Protein AF-A0AAV4XWH7-F1 (afdb_monomer_lite)

Radius of gyration: 17.45 Å; chains: 1; bounding box: 36×41×38 Å

Organism: Caerostris extrusa (NCBI:txid172846)

Secondary structure (DSSP, 8-state):
-----S-HHHHTT----SSSGGGGGTS-GGGSBGGGTSSBS-TT-HHHHHHHHHHHTTSSTT-PPPTT-TTS----

Foldseek 3Di:
DDD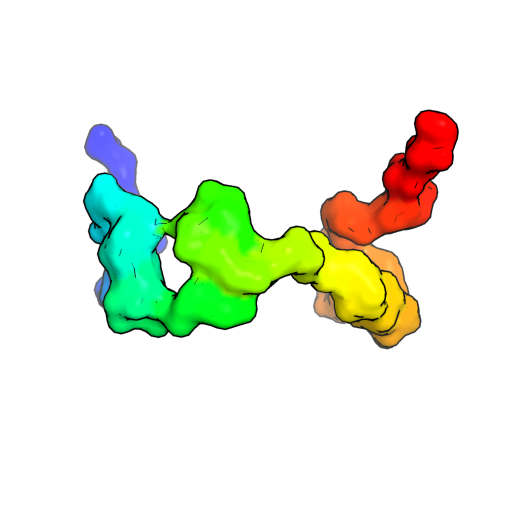DPAPPVCVVVDDDDPALVVVCVPDPLQLDDVVSVRDDPPNCVVVVVVVVCVVCPQDNVPDDGDPPPCVPPPDD

InterPro domains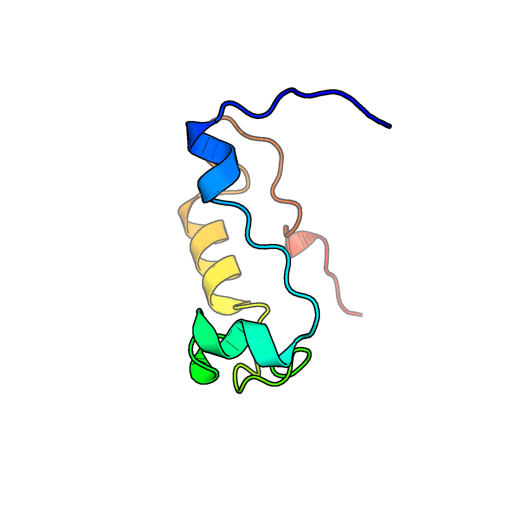:
  IPR036865 CRAL-TRIO lipid binding domain superfamily [G3DSA:3.40.525.10] (1-64)
  IPR036865 CRAL-TRIO lipid binding domain superfamily [SSF52087] (2-60)

pLDDT: mean 71.8, std 15.95, range [36.31, 92.94]

Sequence (76 aa):
MTKPILPDQFQKLFIFLSSTEELFNYLPRSIVPSEYGGYLEDYYMTDWLNKAHKQHQRFPKAGEPNFFDISSCSFN

Structure (mmCIF, N/CA/C/O backbone):
data_AF-A0AAV4XWH7-F1
#
_entry.id   AF-A0AAV4XWH7-F1
#
loop_
_atom_site.group_PDB
_atom_site.id
_atom_site.type_symbol
_atom_site.label_atom_id
_atom_site.label_alt_id
_atom_site.label_comp_id
_atom_site.label_asym_id
_atom_site.label_entity_id
_atom_site.label_seq_id
_atom_site.pdbx_PDB_ins_code
_atom_site.Cartn_x
_atom_site.Cartn_y
_atom_site.Cartn_z
_atom_site.occupancy
_atom_site.B_iso_or_equiv
_atom_site.auth_seq_id
_atom_site.auth_comp_id
_atom_site.auth_asym_id
_atom_site.auth_atom_id
_atom_site.pdbx_PDB_model_num
ATOM 1 N N . MET A 1 1 ? 5.730 16.294 22.217 1.00 47.38 1 MET A N 1
ATOM 2 C CA . MET A 1 1 ? 5.161 17.318 21.313 1.00 47.38 1 MET A CA 1
ATOM 3 C C . MET A 1 1 ? 6.244 17.746 20.327 1.00 47.38 1 MET A C 1
ATOM 5 O O . MET A 1 1 ? 7.115 18.519 20.699 1.00 47.38 1 MET A O 1
ATOM 9 N N . THR A 1 2 ? 6.249 17.206 19.107 1.00 47.62 2 THR A N 1
ATOM 10 C CA . THR A 1 2 ? 7.219 17.548 18.050 1.00 47.62 2 THR A CA 1
ATOM 11 C C . THR A 1 2 ? 6.492 18.125 16.833 1.00 47.62 2 THR A C 1
ATOM 13 O O . THR A 1 2 ? 5.835 17.403 16.100 1.00 47.62 2 THR A O 1
ATOM 16 N N . LYS A 1 3 ? 6.614 19.454 16.711 1.00 58.03 3 LYS A N 1
ATOM 17 C CA . LYS A 1 3 ? 6.695 20.349 15.535 1.00 58.03 3 LYS A CA 1
ATOM 18 C C . LYS A 1 3 ? 5.779 20.131 14.296 1.00 58.03 3 LYS A C 1
ATOM 20 O O . LYS A 1 3 ? 5.857 19.086 13.660 1.00 58.03 3 LYS A O 1
ATOM 25 N N . PRO A 1 4 ? 5.029 21.168 13.850 1.00 66.62 4 PRO A N 1
ATOM 26 C CA . PRO A 1 4 ? 4.247 21.144 12.614 1.00 66.62 4 PRO A CA 1
ATOM 27 C C . PRO A 1 4 ? 5.149 21.494 11.420 1.00 66.62 4 PRO A C 1
ATOM 29 O O . PRO A 1 4 ? 5.580 22.636 11.279 1.00 66.62 4 PRO A O 1
ATOM 32 N N . ILE A 1 5 ? 5.480 20.522 10.570 1.00 69.44 5 ILE A N 1
ATOM 33 C CA . ILE A 1 5 ? 6.192 20.778 9.298 1.00 69.44 5 ILE A CA 1
ATOM 34 C C . ILE A 1 5 ? 5.546 19.988 8.151 1.00 69.44 5 ILE A C 1
ATOM 36 O O . ILE A 1 5 ? 6.203 19.563 7.208 1.00 69.44 5 ILE A O 1
ATOM 40 N N . LEU A 1 6 ? 4.240 19.745 8.242 1.00 73.25 6 LEU A N 1
ATOM 41 C CA . LEU A 1 6 ? 3.478 19.097 7.183 1.00 73.25 6 LEU A CA 1
ATOM 42 C C . LEU A 1 6 ? 2.417 20.081 6.691 1.00 73.25 6 LEU A C 1
ATOM 44 O O . LEU A 1 6 ? 1.492 20.383 7.449 1.00 73.25 6 LEU A O 1
ATOM 48 N N . PRO A 1 7 ? 2.559 20.620 5.464 1.00 80.75 7 PRO A N 1
ATOM 49 C CA . PRO A 1 7 ? 1.563 21.519 4.895 1.00 80.75 7 PRO A CA 1
ATOM 50 C C . PRO A 1 7 ? 0.182 20.855 4.877 1.00 80.75 7 PRO A C 1
ATOM 52 O O . PRO A 1 7 ? 0.083 19.649 4.648 1.00 80.75 7 PRO A O 1
ATOM 55 N N . ASP A 1 8 ? -0.883 21.632 5.065 1.00 79.50 8 ASP A N 1
ATOM 56 C CA . ASP A 1 8 ? -2.254 21.116 5.230 1.00 79.50 8 ASP A CA 1
ATOM 57 C C . ASP A 1 8 ? -2.715 20.206 4.080 1.00 79.50 8 ASP A C 1
ATOM 59 O O . ASP A 1 8 ? -3.461 19.249 4.282 1.00 79.50 8 ASP A O 1
ATOM 63 N N . GLN A 1 9 ? -2.223 20.457 2.863 1.00 81.88 9 GLN A N 1
ATOM 64 C CA . GLN A 1 9 ? -2.487 19.610 1.696 1.00 81.88 9 GLN A CA 1
ATOM 65 C C . GLN A 1 9 ? -1.965 18.173 1.861 1.00 81.88 9 GLN A C 1
ATOM 67 O O . GLN A 1 9 ? -2.576 17.238 1.352 1.00 81.88 9 GLN A O 1
ATOM 72 N N . PHE A 1 10 ? -0.862 17.988 2.589 1.00 81.44 10 PHE A N 1
ATOM 73 C CA . PHE A 1 10 ? -0.264 16.680 2.840 1.00 81.44 10 PHE A CA 1
ATOM 74 C C . PHE A 1 10 ? -0.870 15.995 4.057 1.00 81.44 10 PHE A C 1
ATOM 76 O O . PHE A 1 10 ? -0.917 14.773 4.082 1.00 81.44 10 PHE A O 1
ATOM 83 N N . GLN A 1 11 ? -1.383 16.746 5.035 1.00 79.94 11 GLN A N 1
ATOM 84 C CA . GLN A 1 11 ? -2.032 16.154 6.212 1.00 79.94 11 GLN A CA 1
ATOM 85 C C . GLN A 1 11 ? -3.197 15.232 5.818 1.00 79.94 11 GLN A C 1
ATOM 87 O O . GLN A 1 11 ? -3.392 14.196 6.441 1.00 79.94 11 GLN A O 1
ATOM 92 N N . LYS A 1 12 ? -3.908 15.548 4.726 1.00 82.69 12 LYS A N 1
ATOM 93 C CA . LYS A 1 12 ? -5.009 14.731 4.183 1.00 82.69 12 LYS A CA 1
ATOM 94 C C . LYS A 1 12 ? -4.566 13.412 3.538 1.00 82.69 12 LYS A C 1
ATOM 96 O O . LYS A 1 12 ? -5.416 12.580 3.245 1.00 82.69 12 LYS A O 1
ATOM 101 N N . LEU A 1 13 ? -3.271 13.239 3.276 1.00 85.81 13 LEU A N 1
ATOM 102 C CA . LEU A 1 13 ? -2.719 12.021 2.676 1.00 85.81 13 LEU A CA 1
ATOM 103 C C . LEU A 1 13 ? -2.345 10.971 3.727 1.00 85.81 13 LEU A C 1
ATOM 105 O O . LEU A 1 13 ? -2.159 9.809 3.379 1.00 85.81 13 LEU A O 1
ATOM 109 N N . PHE A 1 14 ? -2.227 11.365 4.997 1.00 84.31 14 PHE A N 1
ATOM 110 C CA . PHE A 1 14 ? -1.897 10.447 6.081 1.00 84.31 14 PHE A CA 1
ATOM 111 C C . PHE A 1 14 ? -3.172 9.933 6.734 1.00 84.31 14 PHE A C 1
ATOM 113 O O . PHE A 1 14 ? -4.000 10.707 7.212 1.00 84.31 14 PHE A O 1
ATOM 120 N N . ILE A 1 15 ? -3.299 8.612 6.788 1.00 86.00 15 ILE A N 1
ATOM 121 C CA . ILE A 1 15 ? -4.372 7.928 7.502 1.00 86.00 15 ILE A CA 1
ATOM 122 C C . ILE A 1 15 ? -3.710 7.118 8.610 1.00 86.00 15 ILE A C 1
ATOM 124 O O . ILE A 1 15 ? -2.911 6.223 8.343 1.00 86.00 15 ILE A O 1
ATOM 128 N N . PHE A 1 16 ? -4.014 7.468 9.857 1.00 88.12 16 PHE A N 1
ATOM 129 C CA . PHE A 1 16 ? -3.555 6.726 11.025 1.00 88.12 16 PHE A CA 1
ATOM 130 C C . PHE A 1 16 ? -4.607 5.680 11.365 1.00 88.12 16 PHE A C 1
ATOM 132 O O . PHE A 1 16 ? -5.703 6.022 11.802 1.00 88.12 16 PHE A O 1
ATOM 139 N N . LEU A 1 17 ? -4.273 4.419 11.113 1.00 89.62 17 LEU A N 1
ATOM 140 C CA . LEU A 1 17 ? -5.149 3.285 11.380 1.00 89.62 17 LEU A CA 1
ATOM 141 C C . LEU A 1 17 ? -4.936 2.795 12.811 1.00 89.62 17 LEU A C 1
ATOM 143 O O . LEU A 1 17 ? -3.798 2.736 13.287 1.00 89.62 17 LEU A O 1
ATOM 147 N N . SER A 1 18 ? -6.027 2.437 13.484 1.00 88.94 18 SER A N 1
ATOM 148 C CA . SER A 1 18 ? -5.977 1.908 14.856 1.00 88.94 18 SER A CA 1
ATOM 149 C C . SER A 1 18 ? -5.802 0.389 14.883 1.00 88.94 18 SER A C 1
ATOM 151 O O . SER A 1 18 ? -5.336 -0.163 15.880 1.00 88.94 18 SER A O 1
ATOM 153 N N . SER A 1 19 ? -6.154 -0.293 13.789 1.00 89.38 19 SER A N 1
ATOM 154 C CA . SER A 1 19 ? -5.980 -1.735 13.613 1.00 89.38 19 SER A CA 1
ATOM 155 C C . SER A 1 19 ? -5.651 -2.089 12.159 1.00 89.38 19 SER A C 1
ATOM 157 O O . SER A 1 19 ? -5.866 -1.303 11.235 1.00 89.38 19 SER A O 1
ATOM 159 N N . THR A 1 20 ? -5.139 -3.299 11.940 1.00 85.19 20 THR A N 1
ATOM 160 C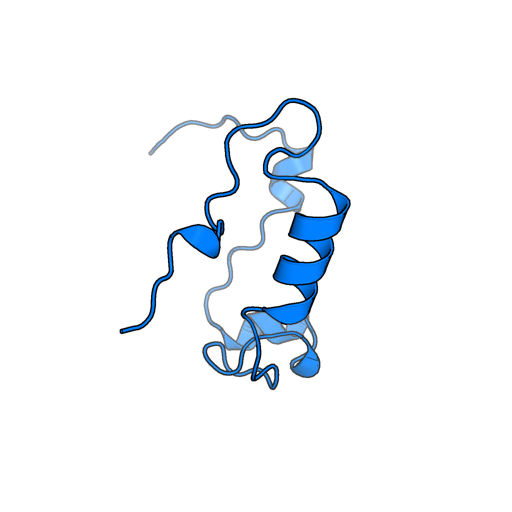 CA . THR A 1 20 ? -4.853 -3.824 10.595 1.00 85.19 20 THR A CA 1
ATOM 161 C C . THR A 1 20 ? -6.120 -4.105 9.790 1.00 85.19 20 THR A C 1
ATOM 163 O O . THR A 1 20 ? -6.085 -4.060 8.567 1.00 85.19 20 THR A O 1
ATOM 166 N N . GLU A 1 21 ? -7.256 -4.346 10.441 1.00 89.00 21 GLU A N 1
ATOM 167 C CA . GLU A 1 21 ? -8.533 -4.602 9.765 1.00 89.00 21 GLU A CA 1
ATOM 168 C C . GLU A 1 21 ? -9.035 -3.367 9.007 1.00 89.00 21 GLU A C 1
ATOM 170 O O . GLU A 1 21 ? -9.577 -3.492 7.908 1.00 89.00 21 GLU A O 1
ATOM 175 N N . GLU A 1 22 ? -8.788 -2.171 9.552 1.00 91.56 22 GLU A N 1
ATOM 176 C CA . GLU A 1 22 ? -9.154 -0.899 8.922 1.00 91.56 22 GLU A CA 1
ATOM 177 C C . GLU A 1 22 ? -8.400 -0.650 7.608 1.00 91.56 22 GLU A C 1
ATOM 179 O O . GLU A 1 22 ? -8.888 0.090 6.752 1.00 91.56 22 GLU A O 1
ATOM 184 N N . LEU A 1 23 ? -7.250 -1.305 7.401 1.00 90.88 23 LEU A N 1
ATOM 185 C CA . LEU A 1 23 ? -6.491 -1.236 6.150 1.00 90.88 23 LEU A CA 1
ATOM 186 C C . LEU A 1 23 ? -7.348 -1.666 4.954 1.00 90.88 23 LEU A C 1
ATOM 188 O O . LEU A 1 23 ? -7.247 -1.086 3.870 1.00 90.88 23 LEU A O 1
ATOM 192 N N . PHE A 1 24 ? -8.240 -2.638 5.167 1.00 91.69 24 PHE A N 1
ATOM 193 C CA . PHE A 1 24 ? -9.074 -3.205 4.111 1.00 91.69 24 PHE A CA 1
ATOM 194 C C . PHE A 1 24 ? -10.244 -2.315 3.689 1.00 91.69 24 PHE A C 1
ATOM 196 O O . PHE A 1 24 ? -10.883 -2.593 2.675 1.00 91.69 24 PHE A O 1
ATOM 203 N N . ASN A 1 25 ? -10.491 -1.218 4.410 1.00 92.94 25 ASN A N 1
ATOM 204 C CA . ASN A 1 25 ? -11.416 -0.174 3.967 1.00 92.94 25 ASN A CA 1
ATOM 205 C C . ASN A 1 25 ? -10.820 0.674 2.831 1.00 92.94 25 ASN A C 1
ATOM 207 O O . ASN A 1 25 ? -11.564 1.308 2.085 1.00 92.94 25 ASN A O 1
ATOM 211 N N . TYR A 1 26 ? -9.489 0.687 2.698 1.00 90.31 26 TYR A N 1
ATOM 212 C CA . TYR A 1 26 ? -8.765 1.502 1.720 1.00 90.31 26 TYR A CA 1
ATOM 213 C C . TYR A 1 26 ? -8.080 0.665 0.641 1.00 90.31 26 TYR A C 1
ATOM 215 O O . TYR A 1 26 ? -8.020 1.085 -0.515 1.00 90.31 26 TYR A O 1
ATOM 223 N N . LEU A 1 27 ? -7.565 -0.512 1.002 1.00 89.19 27 LEU A N 1
ATOM 224 C CA . LEU A 1 27 ? -6.824 -1.389 0.101 1.00 89.19 27 LEU A CA 1
ATOM 225 C C . LEU A 1 27 ? -7.481 -2.774 0.030 1.00 89.19 27 LEU A C 1
ATOM 227 O O . LEU A 1 27 ? -7.770 -3.370 1.065 1.00 89.19 27 LEU A O 1
ATOM 231 N N . PRO A 1 28 ? -7.691 -3.349 -1.165 1.00 91.38 28 PRO A N 1
ATOM 232 C CA . PRO A 1 28 ? -8.211 -4.706 -1.271 1.00 91.38 28 PRO A CA 1
ATOM 233 C C . PRO A 1 28 ? -7.214 -5.729 -0.706 1.00 91.38 28 PRO A C 1
ATOM 235 O O . PRO A 1 28 ? -6.006 -5.616 -0.904 1.00 91.38 28 PRO A O 1
ATOM 238 N N . ARG A 1 29 ? -7.718 -6.795 -0.066 1.00 90.06 29 ARG A N 1
ATOM 239 C CA . ARG A 1 29 ? -6.883 -7.861 0.531 1.00 90.06 29 ARG A CA 1
ATOM 240 C C . ARG A 1 29 ? -5.892 -8.493 -0.452 1.00 90.06 29 ARG A C 1
ATOM 242 O O . ARG A 1 29 ? -4.824 -8.917 -0.036 1.00 90.06 29 ARG A O 1
ATOM 249 N N . SER A 1 30 ? -6.219 -8.531 -1.743 1.00 87.25 30 SER A N 1
ATOM 250 C CA . SER A 1 30 ? -5.395 -9.150 -2.790 1.00 87.25 30 SER A CA 1
ATOM 251 C C . SER A 1 30 ? -4.039 -8.478 -3.019 1.00 87.25 30 SER A C 1
ATOM 253 O O . SER A 1 30 ? -3.153 -9.111 -3.579 1.00 87.25 30 SER A O 1
ATOM 255 N N . ILE A 1 31 ? -3.879 -7.209 -2.632 1.00 85.06 31 ILE A N 1
ATOM 256 C CA . ILE A 1 31 ? -2.621 -6.460 -2.808 1.00 85.06 31 ILE A CA 1
ATOM 257 C C . ILE A 1 31 ? -1.884 -6.228 -1.486 1.00 85.06 31 ILE A C 1
ATOM 259 O O . ILE A 1 31 ? -0.818 -5.620 -1.472 1.00 85.06 31 ILE A O 1
ATOM 263 N N . VAL A 1 32 ? -2.470 -6.673 -0.374 1.00 87.12 32 VAL A N 1
ATOM 264 C CA . VAL A 1 32 ? -1.898 -6.534 0.963 1.00 87.12 32 VAL A CA 1
ATOM 265 C C . VAL A 1 32 ? -1.158 -7.828 1.313 1.00 87.12 32 VAL A C 1
ATOM 267 O O . VAL A 1 32 ? -1.717 -8.907 1.090 1.00 87.12 32 VAL A O 1
ATOM 270 N N . PRO A 1 33 ? 0.063 -7.754 1.871 1.00 88.50 33 PRO A N 1
ATOM 271 C CA . PRO A 1 33 ? 0.801 -8.928 2.333 1.00 88.50 33 PRO A CA 1
ATOM 272 C C . PRO A 1 33 ? 0.010 -9.791 3.309 1.00 88.50 33 PRO A C 1
ATOM 274 O O . PRO A 1 33 ? -0.749 -9.279 4.140 1.00 88.50 33 PRO A O 1
ATOM 277 N N . SER A 1 34 ? 0.230 -11.101 3.248 1.00 89.44 34 SER A N 1
ATOM 278 C CA . SER A 1 34 ? -0.362 -12.061 4.185 1.00 89.44 34 SER A CA 1
ATOM 279 C C . SER A 1 34 ? -0.028 -11.743 5.650 1.00 89.44 34 SER A C 1
ATOM 281 O O . SER A 1 34 ? -0.889 -11.889 6.516 1.00 89.44 34 SER A O 1
ATOM 283 N N . GLU A 1 35 ? 1.158 -11.190 5.919 1.00 86.62 35 GLU A N 1
ATOM 284 C CA . GLU A 1 35 ? 1.617 -10.723 7.240 1.00 86.62 35 GLU A CA 1
ATOM 285 C C . GLU A 1 35 ? 0.705 -9.653 7.868 1.00 86.62 35 GLU A C 1
ATOM 287 O O . GLU A 1 35 ? 0.590 -9.568 9.089 1.00 86.62 35 GLU A O 1
ATOM 292 N N . TYR A 1 36 ? 0.013 -8.867 7.038 1.00 88.31 36 TYR A N 1
ATOM 293 C CA . TYR A 1 36 ? -0.953 -7.852 7.471 1.00 88.31 36 TYR A CA 1
ATOM 294 C C . TYR A 1 36 ? -2.412 -8.312 7.300 1.00 88.31 36 TYR A C 1
ATOM 296 O O . TYR A 1 36 ? -3.330 -7.498 7.395 1.00 88.31 36 TYR A O 1
ATOM 304 N N . GLY A 1 37 ? -2.650 -9.607 7.057 1.00 88.31 37 GLY A N 1
ATOM 305 C CA . GLY A 1 37 ? -3.984 -10.205 6.905 1.00 88.31 37 GLY A CA 1
ATOM 306 C C . GLY A 1 37 ? -4.566 -10.157 5.485 1.00 88.31 37 GLY A C 1
ATOM 307 O O . GLY A 1 37 ? -5.775 -10.356 5.309 1.00 88.31 37 GLY A O 1
ATOM 308 N N . GLY A 1 38 ? -3.741 -9.844 4.483 1.00 90.56 38 GLY A N 1
ATOM 309 C CA . GLY A 1 38 ? -4.107 -9.909 3.068 1.00 90.56 38 GLY A CA 1
ATOM 310 C C . GLY A 1 38 ? -3.820 -11.272 2.427 1.00 90.56 38 GLY A C 1
ATOM 311 O O . GLY A 1 38 ? -3.642 -12.273 3.117 1.00 90.56 38 GLY A O 1
ATOM 312 N N . TYR A 1 39 ? -3.805 -11.313 1.095 1.00 91.06 39 TYR A N 1
ATOM 313 C CA . TYR A 1 39 ? -3.599 -12.534 0.298 1.00 91.06 39 TYR A CA 1
ATOM 314 C C . TYR A 1 39 ? -2.340 -12.486 -0.572 1.00 91.06 39 TYR A C 1
ATOM 316 O O . TYR A 1 39 ? -2.100 -13.405 -1.351 1.00 91.06 39 TYR A O 1
ATOM 324 N N . LEU A 1 40 ? -1.548 -11.416 -0.483 1.00 85.00 40 LEU A N 1
ATOM 325 C CA . LEU A 1 40 ? -0.304 -11.312 -1.232 1.00 85.00 40 LEU A CA 1
ATOM 326 C C . LEU A 1 40 ? 0.785 -12.124 -0.515 1.00 85.00 40 LEU A C 1
ATOM 328 O O . LEU A 1 40 ? 1.242 -11.742 0.560 1.00 85.00 40 LEU A O 1
ATOM 332 N N . GLU A 1 41 ? 1.174 -13.252 -1.105 1.00 81.44 41 GLU A N 1
ATOM 333 C CA . GLU A 1 41 ? 2.199 -14.146 -0.545 1.00 81.44 41 GLU A CA 1
ATOM 334 C C . GLU A 1 41 ? 3.627 -13.716 -0.913 1.00 81.44 41 GLU A C 1
ATOM 336 O O . GLU A 1 41 ? 4.517 -13.777 -0.073 1.00 81.44 41 GLU A O 1
ATOM 341 N N . ASP A 1 42 ? 3.853 -13.218 -2.134 1.00 71.75 42 ASP A N 1
ATOM 342 C CA . ASP A 1 42 ? 5.174 -12.765 -2.596 1.00 71.75 42 ASP A CA 1
ATOM 343 C C . ASP A 1 42 ? 5.266 -11.231 -2.572 1.00 71.75 42 ASP A C 1
ATOM 345 O O . ASP A 1 42 ? 5.245 -10.550 -3.601 1.00 71.75 42 ASP A O 1
ATOM 349 N N . TYR A 1 43 ? 5.309 -10.665 -1.360 1.00 63.44 43 TYR A N 1
ATOM 350 C CA . TYR A 1 43 ? 5.397 -9.211 -1.164 1.00 63.44 43 TYR A CA 1
ATOM 351 C C . TYR A 1 43 ? 6.695 -8.617 -1.707 1.00 63.44 43 TYR A C 1
ATOM 353 O O . TYR A 1 43 ? 6.703 -7.494 -2.215 1.00 63.44 43 TYR A O 1
ATOM 361 N N . TYR A 1 44 ? 7.792 -9.369 -1.615 1.00 66.38 44 TYR A N 1
ATOM 362 C CA . TYR A 1 44 ? 9.093 -8.884 -2.054 1.00 66.38 44 TYR A CA 1
ATOM 363 C C . TYR A 1 44 ? 9.128 -8.627 -3.555 1.00 66.38 44 TYR A C 1
ATOM 365 O O . TYR A 1 44 ? 10.033 -7.924 -4.004 1.00 66.38 44 TYR A O 1
ATOM 373 N N . MET A 1 45 ? 8.132 -9.110 -4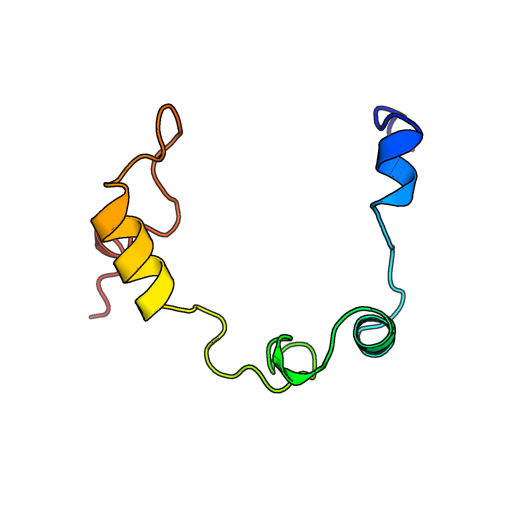.321 1.00 66.12 45 MET A N 1
ATOM 374 C CA . MET A 1 45 ? 8.002 -8.839 -5.751 1.00 66.12 45 MET A CA 1
ATOM 375 C C . MET A 1 45 ? 9.361 -9.040 -6.422 1.00 66.12 45 MET A C 1
ATOM 377 O O . MET A 1 45 ? 9.798 -8.216 -7.228 1.00 66.12 45 MET A O 1
ATOM 381 N N . THR A 1 46 ? 10.078 -10.089 -6.002 1.00 67.88 46 THR A N 1
ATOM 382 C CA . THR A 1 46 ? 11.528 -10.203 -6.189 1.00 67.88 46 THR A CA 1
ATOM 383 C C . THR A 1 46 ? 11.859 -10.135 -7.674 1.00 67.88 46 THR A C 1
ATOM 385 O O . THR A 1 46 ? 12.764 -9.421 -8.088 1.00 67.88 46 THR A O 1
ATOM 388 N N . ASP A 1 47 ? 11.023 -10.751 -8.507 1.00 67.06 47 ASP A N 1
ATOM 389 C CA . ASP A 1 47 ? 11.106 -10.687 -9.964 1.00 67.06 47 ASP A CA 1
ATOM 390 C C . ASP A 1 47 ? 10.860 -9.297 -10.555 1.00 67.06 47 ASP A C 1
ATOM 392 O O . ASP A 1 47 ? 11.500 -8.919 -11.541 1.00 67.06 47 ASP A O 1
ATOM 396 N N . TRP A 1 48 ? 9.944 -8.519 -9.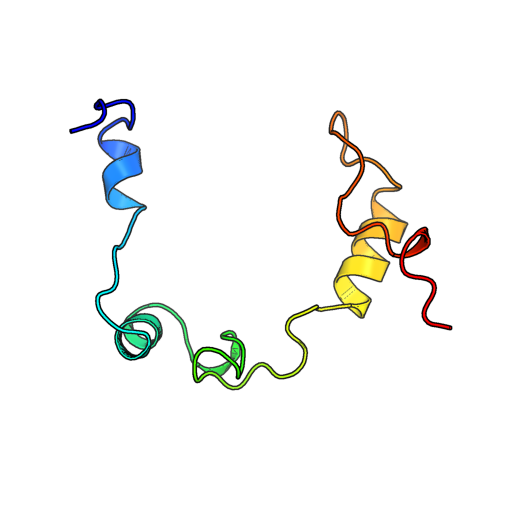983 1.00 67.62 48 TRP A N 1
ATOM 397 C CA . TRP A 1 48 ? 9.721 -7.137 -10.397 1.00 67.62 48 TRP A CA 1
ATOM 398 C C . TRP A 1 48 ? 10.872 -6.234 -9.951 1.00 67.62 48 TRP A C 1
ATOM 400 O O . TRP A 1 48 ? 11.364 -5.467 -10.777 1.00 67.62 48 TRP A O 1
ATOM 410 N N . LEU A 1 49 ? 11.368 -6.371 -8.716 1.00 66.69 49 LEU A N 1
ATOM 411 C CA . LEU A 1 49 ? 12.562 -5.662 -8.241 1.00 66.69 49 LEU A CA 1
ATOM 412 C C . LEU A 1 49 ? 13.778 -6.006 -9.108 1.00 66.69 49 LEU A C 1
ATOM 414 O O . LEU A 1 49 ? 14.479 -5.105 -9.563 1.00 66.69 49 LEU A O 1
ATOM 418 N N . ASN A 1 50 ? 13.967 -7.286 -9.435 1.00 69.06 50 ASN A N 1
ATOM 419 C CA . ASN A 1 50 ? 14.997 -7.768 -10.356 1.00 69.06 50 ASN A CA 1
ATOM 420 C C . ASN A 1 50 ? 14.865 -7.107 -11.740 1.00 69.06 50 ASN A C 1
ATOM 422 O O . ASN A 1 50 ? 15.860 -6.659 -12.317 1.00 69.06 50 ASN A O 1
ATOM 426 N N . LYS A 1 51 ? 13.645 -7.039 -12.296 1.00 71.69 51 LYS A N 1
ATOM 427 C CA . LYS A 1 51 ? 13.369 -6.395 -13.595 1.00 71.69 51 LYS A CA 1
ATOM 428 C C . LYS A 1 51 ? 13.628 -4.890 -13.551 1.00 71.69 51 LYS A C 1
ATOM 430 O O . LYS A 1 51 ? 14.313 -4.378 -14.434 1.00 71.69 51 LYS A O 1
ATOM 435 N N . ALA A 1 52 ? 13.139 -4.200 -12.525 1.00 66.25 52 ALA A N 1
ATOM 436 C CA . ALA A 1 52 ? 13.340 -2.769 -12.334 1.00 66.25 52 ALA A CA 1
ATOM 437 C C . ALA A 1 52 ? 14.829 -2.434 -12.147 1.00 66.25 52 ALA A C 1
ATOM 439 O O . ALA A 1 52 ? 15.330 -1.499 -12.770 1.00 66.25 52 ALA A O 1
ATOM 440 N N . HIS A 1 53 ? 15.567 -3.244 -11.381 1.00 65.44 53 HIS A N 1
ATOM 441 C CA . HIS A 1 53 ? 17.012 -3.097 -11.194 1.00 65.44 53 HIS A CA 1
ATOM 442 C C . HIS A 1 53 ? 17.769 -3.273 -12.520 1.00 65.44 53 HIS A C 1
ATOM 444 O O . HIS A 1 53 ? 18.620 -2.453 -12.864 1.00 65.44 53 HIS A O 1
ATOM 450 N N . LYS A 1 54 ? 17.426 -4.297 -13.318 1.00 70.19 54 LYS A N 1
ATOM 451 C CA . LYS A 1 54 ? 18.006 -4.496 -14.661 1.00 70.19 54 LYS A CA 1
ATOM 452 C C . LYS A 1 54 ? 17.707 -3.327 -15.602 1.00 70.19 54 LYS A C 1
ATOM 454 O O . LYS A 1 54 ? 18.571 -2.945 -16.386 1.00 70.19 54 LYS A O 1
ATOM 459 N N . GLN A 1 55 ? 16.501 -2.766 -15.525 1.00 67.69 55 GLN A N 1
ATOM 460 C CA . GLN A 1 55 ? 16.051 -1.680 -16.396 1.00 67.69 55 GLN A CA 1
ATOM 461 C C . GLN A 1 55 ? 16.670 -0.322 -16.035 1.00 67.69 55 GLN A C 1
ATOM 463 O O . GLN A 1 55 ? 16.927 0.486 -16.927 1.00 67.69 55 GLN A O 1
ATOM 468 N N . HIS A 1 56 ? 16.913 -0.061 -14.750 1.00 61.94 56 HIS A N 1
ATOM 469 C CA . HIS A 1 56 ? 17.355 1.250 -14.269 1.00 61.94 56 HIS A CA 1
ATOM 470 C C . HIS A 1 56 ? 18.826 1.305 -13.827 1.00 61.94 56 HIS A C 1
ATOM 472 O O . HIS A 1 56 ? 19.300 2.390 -13.503 1.00 61.94 56 HIS A O 1
ATOM 478 N N . GLN A 1 57 ? 19.563 0.185 -13.879 1.00 61.56 57 GLN A N 1
ATOM 479 C CA . GLN A 1 57 ? 20.891 0.033 -13.263 1.00 61.56 57 GLN A CA 1
ATOM 480 C C . GLN A 1 57 ? 20.864 0.395 -11.760 1.00 61.56 57 GLN A C 1
ATOM 482 O O . GLN A 1 57 ? 19.820 0.708 -11.192 1.00 61.56 57 GLN A O 1
ATOM 487 N N 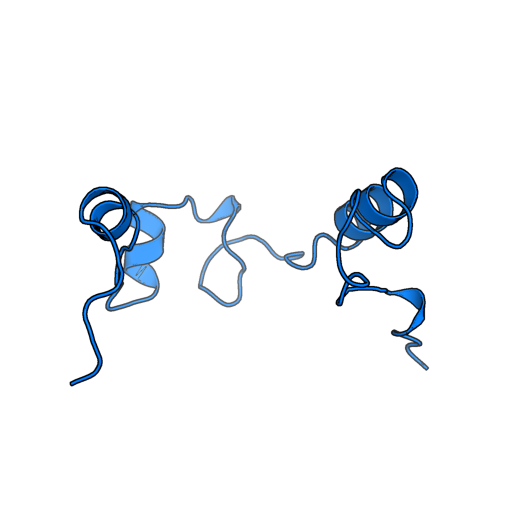. ARG A 1 58 ? 22.016 0.317 -11.083 1.00 53.94 58 ARG A N 1
ATOM 488 C CA . ARG A 1 58 ? 22.170 0.464 -9.618 1.00 53.94 58 ARG A CA 1
ATOM 489 C C . ARG A 1 58 ? 21.642 1.797 -9.041 1.00 53.94 58 ARG A C 1
ATOM 491 O O . ARG A 1 58 ? 21.540 1.927 -7.823 1.00 53.94 58 ARG A O 1
ATOM 498 N N . PHE A 1 59 ? 21.297 2.760 -9.902 1.00 53.38 59 PHE A N 1
ATOM 499 C CA . PHE A 1 59 ? 20.917 4.123 -9.546 1.00 53.38 59 PHE A CA 1
ATOM 500 C C . PHE A 1 59 ? 19.715 4.599 -10.384 1.00 53.38 59 PHE A C 1
ATOM 502 O O . PHE A 1 59 ? 19.869 4.816 -11.590 1.00 53.38 59 PHE A O 1
ATOM 509 N N . PRO A 1 60 ? 18.526 4.840 -9.797 1.00 52.69 60 PRO A N 1
ATOM 510 C CA . PRO A 1 60 ? 17.523 5.660 -10.472 1.00 52.69 60 PRO A CA 1
ATOM 511 C C . PRO A 1 60 ? 18.151 7.034 -10.755 1.00 52.69 60 PRO A C 1
ATOM 513 O O . PRO A 1 60 ? 18.917 7.534 -9.933 1.00 52.69 60 PRO A O 1
ATOM 516 N N . LYS A 1 61 ? 17.898 7.616 -11.939 1.00 48.91 61 LYS A N 1
ATOM 517 C CA . LYS A 1 61 ? 18.557 8.849 -12.420 1.00 48.91 61 LYS A CA 1
ATOM 518 C C . LYS A 1 61 ? 18.689 9.890 -11.286 1.00 48.91 61 LYS A C 1
ATOM 520 O O . LYS A 1 61 ? 17.696 10.506 -10.916 1.00 48.91 61 LYS A O 1
ATOM 525 N N . ALA A 1 62 ? 19.924 10.069 -10.796 1.00 54.00 62 ALA A N 1
ATOM 526 C CA . ALA A 1 62 ? 20.371 10.986 -9.732 1.00 54.00 62 ALA A CA 1
ATOM 527 C C . ALA A 1 62 ? 20.173 10.589 -8.239 1.00 54.00 62 ALA A C 1
ATOM 529 O O . ALA A 1 62 ? 20.231 11.478 -7.393 1.00 54.00 62 ALA A O 1
ATOM 530 N N . GLY A 1 63 ? 19.985 9.309 -7.882 1.00 59.16 63 GLY A N 1
ATOM 531 C CA . GLY A 1 63 ? 19.783 8.863 -6.483 1.00 59.16 63 GLY A CA 1
ATOM 532 C C . GLY A 1 63 ? 20.877 7.969 -5.870 1.00 59.16 63 GLY A C 1
ATOM 533 O O . GLY A 1 63 ? 21.735 7.448 -6.581 1.00 59.16 63 GLY A O 1
ATOM 534 N N . GLU A 1 64 ? 20.809 7.793 -4.539 1.00 54.69 64 GLU A N 1
ATOM 535 C CA . GLU A 1 64 ? 21.613 6.852 -3.732 1.00 54.69 64 GLU A CA 1
ATOM 536 C C . GLU A 1 64 ? 21.482 5.386 -4.210 1.00 54.69 64 GLU A C 1
ATOM 538 O O . GLU A 1 64 ? 20.510 5.051 -4.896 1.00 54.69 64 GLU A O 1
ATOM 543 N N . PRO A 1 65 ? 22.445 4.496 -3.877 1.00 56.97 65 PRO A N 1
ATOM 544 C CA . PRO A 1 65 ? 22.377 3.089 -4.263 1.00 56.97 65 PRO A CA 1
ATOM 545 C C . PRO A 1 65 ? 21.095 2.435 -3.738 1.00 56.97 65 PRO A C 1
ATOM 547 O O . PRO A 1 65 ? 20.728 2.620 -2.578 1.00 56.97 65 PRO A O 1
ATOM 550 N N . ASN A 1 66 ? 20.433 1.633 -4.575 1.00 56.81 66 ASN A N 1
ATOM 551 C CA . ASN A 1 66 ? 19.256 0.874 -4.153 1.00 56.81 66 ASN A CA 1
ATOM 552 C C . ASN A 1 66 ? 19.586 -0.006 -2.936 1.00 56.81 66 ASN A C 1
ATOM 554 O O . ASN A 1 66 ? 20.413 -0.907 -3.032 1.00 56.81 66 ASN A O 1
ATOM 558 N N . PHE A 1 67 ? 18.893 0.208 -1.814 1.00 55.00 67 PHE A N 1
ATOM 559 C CA . PHE A 1 67 ? 19.033 -0.620 -0.607 1.00 55.00 67 PHE A CA 1
ATOM 560 C C . PHE A 1 67 ? 18.731 -2.107 -0.881 1.00 55.00 67 PHE A C 1
ATOM 562 O O . PHE A 1 67 ? 19.348 -2.989 -0.298 1.00 55.00 67 PHE A O 1
ATOM 569 N N . PHE A 1 68 ? 17.841 -2.387 -1.840 1.00 53.22 68 PHE A N 1
ATOM 570 C CA . PHE A 1 68 ? 17.502 -3.732 -2.323 1.00 53.22 68 PHE A CA 1
ATOM 571 C C . PHE A 1 68 ? 18.462 -4.252 -3.401 1.00 53.22 68 PHE A C 1
ATOM 573 O O . PHE A 1 68 ? 18.058 -4.981 -4.310 1.00 53.22 68 PHE A O 1
ATOM 580 N N . ASP A 1 69 ? 19.730 -3.853 -3.357 1.00 56.50 69 ASP A N 1
ATOM 581 C CA . ASP A 1 69 ? 20.754 -4.421 -4.222 1.00 56.50 69 ASP A CA 1
ATOM 582 C C . ASP A 1 69 ? 21.054 -5.870 -3.802 1.00 56.50 69 ASP A C 1
ATOM 584 O O . ASP A 1 69 ? 21.987 -6.179 -3.065 1.00 56.50 69 ASP A O 1
ATOM 588 N N . ILE A 1 70 ? 20.208 -6.759 -4.308 1.00 54.44 70 ILE A N 1
ATOM 589 C CA . ILE A 1 70 ? 20.266 -8.224 -4.372 1.00 54.44 70 ILE A CA 1
ATOM 590 C C . ILE A 1 70 ? 21.641 -8.812 -4.713 1.00 54.44 70 ILE A C 1
ATOM 592 O O . ILE A 1 70 ? 21.871 -9.976 -4.402 1.00 54.44 70 ILE A O 1
ATOM 596 N N . SER A 1 71 ? 22.583 -8.047 -5.283 1.00 54.38 71 SER A N 1
ATOM 597 C CA . SER A 1 71 ? 23.980 -8.498 -5.398 1.00 54.38 71 SER A CA 1
ATOM 598 C C . SER A 1 71 ? 24.677 -8.676 -4.038 1.00 54.38 71 SER A C 1
ATOM 600 O O . SER A 1 71 ? 25.665 -9.401 -3.949 1.00 54.38 71 SER A O 1
ATOM 602 N N . SER A 1 72 ? 24.154 -8.058 -2.973 1.00 46.66 72 SER A N 1
ATOM 603 C CA . SER A 1 72 ? 24.646 -8.212 -1.596 1.00 46.66 72 SER A CA 1
ATOM 604 C C . SER A 1 72 ? 23.923 -9.302 -0.793 1.00 46.66 72 SER A C 1
ATOM 606 O O . SER A 1 72 ? 24.449 -9.767 0.217 1.00 46.66 72 SER A O 1
ATOM 608 N N . CYS A 1 73 ? 22.765 -9.779 -1.258 1.00 45.56 73 CYS A N 1
ATOM 609 C CA . CYS A 1 73 ? 22.054 -10.903 -0.651 1.00 45.56 73 CYS A CA 1
ATOM 610 C C . CYS A 1 73 ? 22.598 -12.227 -1.206 1.00 45.56 73 CYS A C 1
ATOM 612 O O . CYS A 1 73 ? 21.945 -12.917 -1.984 1.00 45.56 73 CYS A O 1
ATOM 614 N N . SER A 1 74 ? 23.825 -12.578 -0.817 1.00 38.28 74 SER A N 1
ATOM 615 C CA . SER A 1 74 ? 24.333 -13.942 -0.990 1.00 38.28 74 SER A CA 1
ATOM 616 C C . SER A 1 74 ? 23.686 -14.835 0.070 1.00 38.28 74 SER A C 1
ATOM 618 O O . SER A 1 74 ? 24.113 -14.835 1.223 1.00 38.28 74 SER A O 1
ATOM 620 N N . PHE A 1 75 ? 22.637 -15.568 -0.302 1.00 43.47 75 PHE A N 1
ATOM 621 C CA . PHE A 1 75 ? 22.163 -16.697 0.497 1.00 43.47 75 PHE A CA 1
ATOM 622 C C . PHE A 1 75 ? 23.147 -17.858 0.287 1.00 43.47 75 PHE A C 1
ATOM 624 O O . PHE A 1 75 ? 23.134 -18.490 -0.769 1.00 43.47 75 PHE A O 1
ATOM 631 N N . ASN A 1 76 ? 24.038 -18.065 1.261 1.00 36.31 76 ASN A N 1
ATOM 632 C CA . ASN A 1 76 ? 24.707 -19.351 1.481 1.00 36.31 76 ASN A CA 1
ATOM 633 C C . ASN A 1 76 ? 23.788 -20.257 2.298 1.00 36.31 76 ASN A C 1
ATOM 635 O O . ASN A 1 76 ? 23.174 -19.728 3.254 1.00 36.31 76 ASN A O 1
#